Protein AF-X1RCM4-F1 (afdb_monomer_lite)

pLDDT: mean 83.03, std 13.12, range [44.06, 94.0]

Organism: NCBI:txid412755

Radius of gyration: 30.49 Å; chains: 1; bounding box: 63×29×72 Å

Foldseek 3Di:
DVVCCVVVLADPLLVVLLVLQPDPVLSVVVVVVCSVVVDDNVRSNVSSVVNVVVVVCVVCCVVDPPPPPPPPDDDFDWDQDLQPRDTDGPVPDDDDDDDPVVSVVSNVPPVD

Secondary structure (DSSP, 8-state):
-HHHHHTTSS-HHHHHHHHT---HHHHHHHHHHHHHHT--HHHHHHHHHHHHHHHHHHHHHTTT------TTS----EEE-TTT--EEETTTPPP----HHHHHHHHHTTT-

Sequence (112 aa):
LQKALHAGQINVSVAEELWGISEEGDMEYYLDHAIESGCTKDTAQRWKMDWQAAQRRKRHGAEGETQLRSPYEPKPYYIACDICNKPALIEDAASVMICPVCRKVIRERQGE

Structure (mmCIF, N/CA/C/O backbone):
data_AF-X1RCM4-F1
#
_entry.id   AF-X1RCM4-F1
#
loop_
_atom_site.group_PDB
_atom_site.id
_atom_site.type_symbol
_atom_site.label_atom_id
_atom_site.label_alt_id
_atom_site.label_comp_id
_atom_site.label_asym_id
_atom_site.label_entity_id
_atom_site.label_seq_id
_atom_site.pdbx_PDB_ins_code
_atom_site.Cartn_x
_atom_site.Cartn_y
_atom_site.Cartn_z
_atom_site.occupancy
_atom_site.B_iso_or_equiv
_atom_site.auth_seq_id
_atom_site.auth_comp_id
_atom_site.auth_asym_id
_atom_site.auth_atom_id
_atom_site.pdbx_PDB_model_num
ATOM 1 N N . LEU A 1 1 ? 22.379 -7.044 -19.097 1.00 82.00 1 LEU A N 1
ATOM 2 C CA . LEU A 1 1 ? 22.848 -5.647 -19.303 1.00 82.00 1 LEU A CA 1
ATOM 3 C C . LEU A 1 1 ? 24.181 -5.519 -20.063 1.00 82.00 1 LEU A C 1
ATOM 5 O O . LEU A 1 1 ? 24.189 -4.960 -21.152 1.00 82.00 1 LEU A O 1
ATOM 9 N N . GLN A 1 2 ? 25.301 -6.049 -19.545 1.00 85.31 2 GLN A N 1
ATOM 10 C CA . GLN A 1 2 ? 26.641 -5.874 -20.145 1.00 85.31 2 GLN A CA 1
ATOM 11 C C . GLN A 1 2 ? 26.711 -6.290 -21.627 1.00 85.31 2 GLN A C 1
ATOM 13 O O . GLN A 1 2 ? 27.248 -5.558 -22.450 1.00 85.31 2 GLN A O 1
ATOM 18 N N . LYS A 1 3 ? 26.108 -7.429 -21.992 1.00 89.19 3 LYS A N 1
ATOM 19 C CA . LYS A 1 3 ? 26.065 -7.905 -23.387 1.00 89.19 3 LYS A CA 1
ATOM 20 C C . LYS A 1 3 ? 25.422 -6.887 -24.343 1.00 89.19 3 LYS A C 1
ATOM 22 O O . LYS A 1 3 ? 25.983 -6.632 -25.400 1.00 89.19 3 LYS A O 1
ATOM 27 N N . ALA A 1 4 ? 24.305 -6.274 -23.945 1.00 86.69 4 ALA A N 1
ATOM 28 C CA . ALA A 1 4 ? 23.581 -5.288 -24.754 1.00 86.69 4 ALA A CA 1
ATOM 29 C C . ALA A 1 4 ? 24.370 -3.978 -24.926 1.00 86.69 4 ALA A C 1
ATOM 31 O O . ALA A 1 4 ? 24.345 -3.374 -25.996 1.00 86.69 4 ALA A O 1
ATOM 32 N N . LEU A 1 5 ? 25.123 -3.573 -23.895 1.00 88.56 5 LEU A N 1
ATOM 33 C CA . LEU A 1 5 ? 26.028 -2.424 -23.968 1.00 88.56 5 LEU A CA 1
ATOM 34 C C . LEU A 1 5 ? 27.191 -2.687 -24.937 1.00 88.56 5 LEU A C 1
ATOM 36 O O . LEU A 1 5 ? 27.469 -1.868 -25.806 1.00 88.56 5 LEU A O 1
ATOM 40 N N . HIS A 1 6 ? 27.845 -3.849 -24.825 1.00 87.69 6 HIS A N 1
ATOM 41 C CA . HIS A 1 6 ? 28.934 -4.237 -25.730 1.00 87.69 6 HIS A CA 1
ATOM 42 C C . HIS A 1 6 ? 28.462 -4.435 -27.178 1.00 87.69 6 HIS A C 1
ATOM 44 O O . HIS A 1 6 ? 29.223 -4.173 -28.105 1.00 87.69 6 HIS A O 1
ATOM 50 N N . ALA A 1 7 ? 27.215 -4.868 -27.375 1.00 88.88 7 ALA A N 1
ATOM 51 C CA . ALA A 1 7 ? 26.588 -4.984 -28.689 1.00 88.88 7 ALA A CA 1
ATOM 52 C C . ALA A 1 7 ? 26.121 -3.631 -29.268 1.00 88.88 7 ALA A C 1
ATOM 54 O O . ALA A 1 7 ? 25.638 -3.596 -30.396 1.00 88.88 7 ALA A O 1
ATOM 55 N N . GLY A 1 8 ? 26.240 -2.527 -28.517 1.00 86.69 8 GLY A N 1
ATOM 56 C CA . GLY A 1 8 ? 25.824 -1.190 -28.953 1.00 86.69 8 GLY A CA 1
ATOM 57 C C . GLY A 1 8 ? 24.308 -0.990 -29.040 1.00 86.69 8 GLY A C 1
ATOM 58 O O . GLY A 1 8 ? 23.861 -0.001 -29.612 1.00 86.69 8 GLY A O 1
ATOM 59 N N . GLN A 1 9 ? 23.514 -1.908 -28.481 1.00 88.81 9 GLN A N 1
ATOM 60 C CA . GLN A 1 9 ? 22.048 -1.825 -28.484 1.00 88.81 9 GLN A CA 1
ATOM 61 C C . GLN A 1 9 ? 21.531 -0.778 -27.489 1.00 88.81 9 GLN A C 1
ATOM 63 O O . GLN A 1 9 ? 20.456 -0.217 -27.670 1.00 88.81 9 GLN A O 1
ATOM 68 N N . ILE A 1 10 ? 22.317 -0.500 -26.447 1.00 90.31 10 ILE A N 1
ATOM 69 C CA . ILE A 1 10 ? 22.078 0.568 -25.477 1.00 90.31 10 ILE A CA 1
ATOM 70 C C . ILE A 1 10 ? 23.360 1.378 -25.286 1.00 90.31 10 ILE A C 1
ATOM 72 O O . ILE A 1 10 ? 24.465 0.869 -25.477 1.00 90.31 10 ILE A O 1
ATOM 76 N N . ASN A 1 11 ? 23.222 2.638 -24.879 1.00 89.88 11 ASN A N 1
ATOM 77 C CA . ASN A 1 11 ? 24.365 3.476 -24.524 1.00 89.88 11 ASN A CA 1
ATOM 78 C C . ASN A 1 11 ? 24.725 3.338 -23.030 1.00 89.88 11 ASN A C 1
ATOM 80 O O . ASN A 1 11 ? 23.938 2.840 -22.222 1.00 89.88 11 ASN A O 1
ATOM 84 N N . VAL A 1 12 ? 25.924 3.801 -22.661 1.00 91.38 12 VAL A N 1
ATOM 85 C CA . VAL A 1 12 ? 26.439 3.717 -21.280 1.00 91.38 12 VAL A CA 1
ATOM 86 C C . VAL A 1 12 ? 25.517 4.437 -20.294 1.00 91.38 12 VAL A C 1
ATOM 88 O O . VAL A 1 12 ? 25.239 3.909 -19.225 1.00 91.38 12 VAL A O 1
ATOM 91 N N . SER A 1 13 ? 24.977 5.599 -20.665 1.00 91.12 13 SER A N 1
ATOM 92 C CA . SER A 1 13 ? 24.097 6.371 -19.782 1.00 91.12 13 SER A CA 1
ATOM 93 C C . SER A 1 13 ? 22.778 5.659 -19.472 1.00 91.12 13 SER A C 1
ATOM 95 O O . SER A 1 13 ? 22.296 5.730 -18.350 1.00 91.12 13 SER A O 1
ATOM 97 N N . VAL A 1 14 ? 22.193 4.946 -20.436 1.00 90.62 14 VAL A N 1
ATOM 98 C CA . VAL A 1 14 ? 21.000 4.113 -20.225 1.00 90.62 14 VAL A CA 1
ATOM 99 C C . VAL A 1 14 ? 21.346 2.915 -19.343 1.00 90.62 14 VAL A C 1
ATOM 101 O O . VAL A 1 14 ? 20.584 2.582 -18.438 1.00 90.62 14 VAL A O 1
ATOM 104 N N . ALA A 1 15 ? 22.512 2.301 -19.556 1.00 91.50 15 ALA A N 1
ATOM 105 C CA . ALA A 1 15 ? 22.987 1.199 -18.727 1.00 91.50 15 ALA A CA 1
ATOM 106 C C . ALA A 1 15 ? 23.164 1.614 -17.252 1.00 91.50 15 ALA A C 1
ATOM 108 O O . ALA A 1 15 ? 22.747 0.872 -16.367 1.00 91.50 15 ALA A O 1
ATOM 109 N N . GLU A 1 16 ? 23.716 2.800 -16.980 1.00 91.62 16 GLU A N 1
ATOM 110 C CA . GLU A 1 16 ? 23.860 3.344 -15.619 1.00 91.62 16 GLU A CA 1
ATOM 111 C C . GLU A 1 16 ? 22.511 3.557 -14.919 1.00 91.62 16 GLU A C 1
ATOM 113 O O . GLU A 1 16 ? 22.371 3.273 -13.726 1.00 91.62 16 GLU A O 1
ATOM 118 N N . GLU A 1 17 ? 21.498 4.030 -15.648 1.00 93.62 17 GLU A N 1
ATOM 119 C CA . GLU A 1 17 ? 20.165 4.203 -15.071 1.00 93.62 17 GLU A CA 1
ATOM 120 C C . GLU A 1 17 ? 19.499 2.856 -14.778 1.00 93.62 17 GLU A C 1
ATOM 122 O O . GLU A 1 17 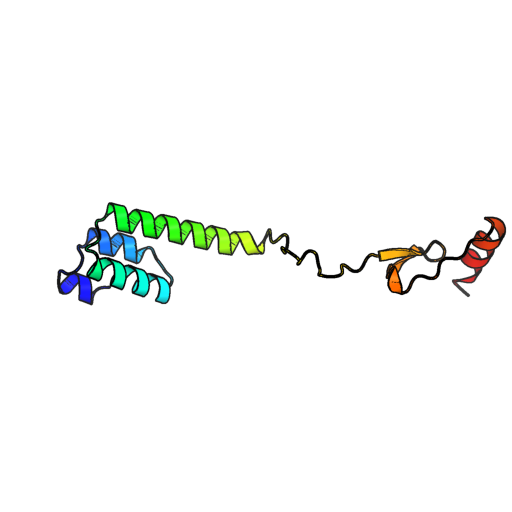? 19.026 2.644 -13.659 1.00 93.62 17 GLU A O 1
ATOM 127 N N . LEU A 1 18 ? 19.532 1.918 -15.730 1.00 91.56 18 LEU A N 1
ATOM 128 C CA . LEU A 1 18 ? 18.967 0.576 -15.557 1.00 91.56 18 LEU A CA 1
ATOM 129 C C . LEU A 1 18 ? 19.685 -0.233 -14.468 1.00 91.56 18 LEU A C 1
ATOM 131 O O . LEU A 1 18 ? 19.041 -1.000 -13.761 1.00 91.56 18 LEU A O 1
ATOM 135 N N . TRP A 1 19 ? 20.987 -0.018 -14.257 1.00 91.00 19 TRP A N 1
ATOM 136 C CA . TRP A 1 19 ? 21.733 -0.628 -13.148 1.00 91.00 19 TRP A CA 1
ATOM 137 C C . TRP A 1 19 ? 21.202 -0.214 -11.766 1.00 91.00 19 TRP A C 1
ATOM 139 O O . TRP A 1 19 ? 21.397 -0.912 -10.774 1.00 91.00 19 TRP A O 1
ATOM 149 N N . GLY A 1 20 ? 20.503 0.922 -11.682 1.00 88.62 20 GLY A N 1
ATOM 150 C CA . GLY A 1 20 ? 19.843 1.369 -10.457 1.00 88.62 20 GLY A CA 1
ATOM 151 C C . GLY A 1 20 ? 18.591 0.571 -10.075 1.00 88.62 20 GLY A C 1
ATOM 152 O O . GLY A 1 20 ? 18.034 0.826 -9.006 1.00 88.62 20 GLY A O 1
ATOM 153 N N . ILE A 1 21 ? 18.142 -0.354 -10.925 1.00 91.75 21 ILE A N 1
ATOM 154 C C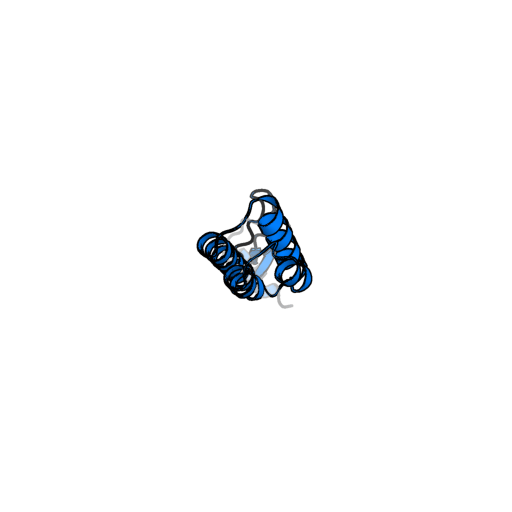A . ILE A 1 21 ? 17.023 -1.267 -10.683 1.00 91.75 21 ILE A CA 1
ATOM 155 C C . ILE A 1 21 ? 17.612 -2.572 -10.144 1.00 91.75 21 ILE A C 1
ATOM 157 O O . ILE A 1 21 ? 18.283 -3.304 -10.860 1.00 91.75 21 ILE A O 1
ATOM 161 N N . SER A 1 22 ? 17.426 -2.832 -8.850 1.00 87.38 22 SER A N 1
ATOM 162 C CA . SER A 1 22 ? 18.132 -3.915 -8.143 1.00 87.38 22 SER A CA 1
ATOM 163 C C . SER A 1 22 ? 17.491 -5.296 -8.308 1.00 87.38 22 SER A C 1
ATOM 165 O O . SER A 1 22 ? 18.131 -6.301 -8.014 1.00 87.38 22 SER A O 1
ATOM 167 N N . GLU A 1 23 ? 16.224 -5.348 -8.717 1.00 88.62 23 GLU A N 1
ATOM 168 C CA . GLU A 1 23 ? 15.461 -6.586 -8.888 1.00 88.62 23 GLU A CA 1
ATOM 169 C C . GLU A 1 23 ? 15.714 -7.145 -10.296 1.00 88.62 23 GLU A C 1
ATOM 171 O O . GLU A 1 23 ? 15.451 -6.468 -11.288 1.00 88.62 23 GLU A O 1
ATOM 176 N N . GLU A 1 24 ? 16.271 -8.359 -10.382 1.00 86.44 24 GLU A N 1
ATOM 177 C CA . GLU A 1 24 ? 16.792 -8.937 -11.634 1.00 86.44 24 GLU A CA 1
ATOM 178 C C . GLU A 1 24 ? 15.707 -9.080 -12.712 1.00 86.44 24 GLU A C 1
ATOM 180 O O . GLU A 1 24 ? 15.920 -8.665 -13.849 1.00 86.44 24 GLU A O 1
ATOM 185 N N . GLY A 1 25 ? 14.511 -9.551 -12.342 1.00 88.50 25 GLY A N 1
ATOM 186 C CA . GLY A 1 25 ? 13.391 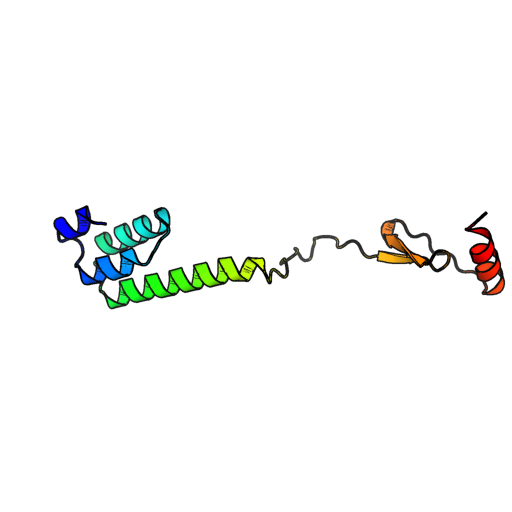-9.689 -13.281 1.00 88.50 25 GLY A CA 1
ATOM 187 C C . GLY A 1 25 ? 12.877 -8.351 -13.824 1.00 88.50 25 GLY A C 1
ATOM 188 O O . GLY A 1 25 ? 12.594 -8.231 -15.015 1.00 88.50 25 GLY A O 1
ATOM 189 N N . ASP A 1 26 ? 12.815 -7.318 -12.980 1.00 90.50 26 ASP A N 1
ATOM 190 C CA . ASP A 1 26 ? 12.435 -5.974 -13.426 1.00 90.50 26 ASP A CA 1
ATOM 191 C C . ASP A 1 26 ? 13.523 -5.377 -14.335 1.00 90.50 26 ASP A C 1
ATOM 193 O O . ASP A 1 26 ? 13.219 -4.740 -15.344 1.00 90.50 26 ASP A O 1
ATOM 197 N N . MET A 1 27 ? 14.802 -5.601 -14.011 1.00 92.12 27 MET A N 1
ATOM 198 C CA . MET A 1 27 ? 15.927 -5.133 -14.824 1.00 92.12 27 MET A CA 1
ATOM 199 C C . MET A 1 27 ? 15.905 -5.744 -16.231 1.00 92.12 27 MET A C 1
ATOM 201 O O . MET A 1 27 ? 16.124 -5.019 -17.204 1.00 92.12 27 MET A O 1
ATOM 205 N N . GLU A 1 28 ? 15.644 -7.047 -16.353 1.00 91.38 28 GLU A N 1
ATOM 206 C CA . GLU A 1 28 ? 15.523 -7.728 -17.648 1.00 91.38 28 GLU A CA 1
ATOM 207 C C . GLU A 1 28 ? 14.353 -7.173 -18.466 1.00 91.38 28 GLU A C 1
ATOM 209 O O . GLU A 1 28 ? 14.542 -6.801 -19.623 1.00 91.38 28 GLU A O 1
ATOM 214 N N . TYR A 1 29 ? 13.188 -6.984 -17.841 1.00 92.44 29 TYR A N 1
ATOM 215 C CA . TYR A 1 29 ? 12.018 -6.394 -18.494 1.00 92.44 29 TYR A CA 1
ATOM 216 C C . TYR A 1 29 ? 12.308 -5.012 -19.101 1.00 92.44 29 TYR A C 1
ATOM 218 O O . TYR A 1 29 ? 11.976 -4.747 -20.262 1.00 92.44 29 TYR A O 1
ATOM 226 N N . TYR A 1 30 ? 12.939 -4.117 -18.332 1.00 92.31 30 TYR A N 1
ATOM 227 C CA . TYR A 1 30 ? 13.275 -2.777 -18.817 1.00 92.31 30 TYR A CA 1
ATOM 228 C C . TYR A 1 30 ? 14.406 -2.787 -19.849 1.00 92.31 30 TYR A C 1
ATOM 230 O O . TYR A 1 30 ? 14.446 -1.907 -20.712 1.00 92.31 30 TYR A O 1
ATOM 238 N N . LEU A 1 31 ? 15.318 -3.760 -19.781 1.00 92.31 31 LEU A N 1
ATOM 239 C CA . LEU A 1 31 ? 16.369 -3.938 -20.776 1.00 92.31 31 LEU A CA 1
ATOM 240 C C . LEU A 1 31 ? 15.790 -4.359 -22.129 1.00 92.31 31 LEU A C 1
ATOM 242 O O . LEU A 1 31 ? 16.157 -3.762 -23.139 1.00 92.31 31 LEU A O 1
ATOM 246 N N . ASP A 1 32 ? 14.873 -5.323 -22.148 1.00 92.25 32 ASP A N 1
ATOM 247 C CA . ASP A 1 32 ? 14.227 -5.781 -23.381 1.00 92.25 32 ASP A CA 1
ATOM 248 C C . ASP A 1 32 ? 13.441 -4.640 -24.034 1.00 92.25 32 ASP A C 1
ATOM 250 O O . ASP A 1 32 ? 13.644 -4.333 -25.210 1.00 92.25 32 ASP A O 1
ATOM 254 N N . HIS A 1 33 ? 12.663 -3.898 -23.240 1.00 90.75 33 HIS A N 1
ATOM 255 C CA . HIS A 1 33 ? 11.968 -2.701 -23.721 1.00 90.75 33 HIS A CA 1
ATOM 256 C C . HIS A 1 33 ? 12.934 -1.643 -24.262 1.00 90.75 33 HIS A C 1
ATOM 258 O O . HIS A 1 33 ? 12.653 -1.008 -25.278 1.00 90.75 33 HIS A O 1
ATOM 264 N N . ALA A 1 34 ? 14.085 -1.445 -23.611 1.00 91.38 34 ALA A N 1
ATOM 265 C CA . ALA A 1 34 ? 15.079 -0.481 -24.068 1.00 91.38 34 ALA A CA 1
ATOM 266 C C . ALA A 1 34 ? 15.706 -0.860 -25.416 1.00 91.38 34 ALA A C 1
ATOM 268 O O . ALA A 1 34 ? 16.000 0.038 -26.212 1.00 91.38 34 ALA A O 1
ATOM 269 N N . ILE A 1 35 ? 15.905 -2.159 -25.659 1.00 91.62 35 ILE A N 1
ATOM 270 C CA . ILE A 1 35 ? 16.442 -2.697 -26.914 1.00 91.62 35 ILE A CA 1
ATOM 271 C C . ILE A 1 35 ? 15.397 -2.594 -28.030 1.00 91.62 35 ILE A C 1
ATOM 273 O O . ILE A 1 35 ? 15.739 -2.186 -29.138 1.00 91.62 35 ILE A O 1
ATOM 277 N N . GLU A 1 36 ? 14.135 -2.926 -27.749 1.00 89.12 36 GLU A N 1
ATOM 278 C CA . GLU A 1 36 ? 13.057 -2.916 -28.744 1.00 89.12 36 GLU A CA 1
ATOM 279 C C . GLU A 1 36 ? 12.667 -1.506 -29.193 1.00 89.12 36 GLU A C 1
ATOM 281 O O . GLU A 1 36 ? 12.531 -1.248 -30.389 1.00 89.12 36 GLU A O 1
ATOM 286 N N . SER A 1 37 ? 12.477 -0.579 -28.249 1.00 84.12 37 SER A N 1
ATOM 287 C CA . SER A 1 37 ? 11.950 0.752 -28.564 1.00 84.12 37 SER A CA 1
ATOM 288 C C . SER A 1 37 ? 13.033 1.786 -28.870 1.00 84.12 37 SER A C 1
ATOM 290 O O . SER A 1 37 ? 12.708 2.878 -29.332 1.00 84.12 37 SER A O 1
ATOM 292 N N . GLY A 1 38 ? 14.299 1.488 -28.564 1.00 81.25 38 GLY A N 1
ATOM 293 C CA . GLY A 1 38 ? 15.377 2.475 -28.561 1.00 81.25 38 GLY A CA 1
ATOM 294 C C . GLY A 1 38 ? 15.169 3.510 -27.454 1.00 81.25 38 GLY A C 1
ATOM 295 O O . GLY A 1 38 ? 14.514 4.535 -27.636 1.00 81.25 38 GLY A O 1
ATOM 296 N N . CYS A 1 39 ? 15.712 3.243 -26.269 1.00 87.00 39 CYS A N 1
ATOM 297 C CA . CYS A 1 39 ? 15.503 4.094 -25.097 1.00 87.00 39 CYS A CA 1
ATOM 298 C C . CYS A 1 39 ? 16.540 5.228 -24.982 1.00 87.00 39 CYS A C 1
ATOM 300 O O . CYS A 1 39 ? 17.738 5.042 -25.208 1.00 87.00 39 CYS A O 1
ATOM 302 N N . THR A 1 40 ? 16.078 6.418 -24.589 1.00 90.56 40 THR A N 1
ATOM 303 C CA . THR A 1 40 ? 16.931 7.563 -24.238 1.00 90.56 40 THR A CA 1
ATOM 304 C C . THR A 1 40 ? 17.240 7.578 -22.741 1.00 90.56 40 THR A C 1
ATOM 306 O O . THR A 1 40 ? 16.500 7.007 -21.938 1.00 90.56 40 THR A O 1
ATOM 309 N N . LYS A 1 41 ? 18.307 8.284 -22.335 1.00 89.50 41 LYS A N 1
ATOM 310 C CA . LYS A 1 41 ? 18.674 8.437 -20.914 1.00 89.50 41 LYS A CA 1
ATOM 311 C C . LYS A 1 41 ? 17.496 8.928 -20.062 1.00 89.50 41 LYS A C 1
ATOM 313 O O . LYS A 1 41 ? 17.225 8.347 -19.018 1.00 89.50 41 LYS A O 1
ATOM 318 N N . ASP A 1 42 ? 16.775 9.945 -20.532 1.00 91.88 42 ASP A N 1
ATOM 319 C CA . ASP A 1 42 ? 15.649 10.542 -19.799 1.00 91.88 42 ASP A CA 1
ATOM 320 C C . ASP A 1 42 ? 14.511 9.538 -19.569 1.00 91.88 42 ASP A C 1
ATOM 322 O O . ASP A 1 42 ? 13.869 9.525 -18.518 1.00 91.88 42 ASP A O 1
ATOM 326 N N . THR A 1 43 ? 14.283 8.653 -20.543 1.00 91.31 43 THR A N 1
ATOM 327 C CA . THR A 1 43 ? 13.249 7.617 -20.460 1.00 91.31 43 THR A CA 1
ATOM 328 C C . THR A 1 43 ? 13.653 6.530 -19.464 1.00 91.31 43 THR A C 1
ATOM 330 O O . THR A 1 43 ? 12.864 6.182 -18.586 1.00 91.31 43 THR A O 1
ATOM 333 N N . ALA A 1 44 ? 14.906 6.068 -19.520 1.00 92.31 44 ALA A N 1
ATOM 334 C CA . ALA A 1 44 ? 15.455 5.110 -18.560 1.00 92.31 44 ALA A CA 1
ATOM 335 C C . ALA A 1 44 ? 15.461 5.669 -17.126 1.00 92.31 44 ALA A C 1
ATOM 337 O O . ALA A 1 44 ? 15.096 4.971 -16.177 1.00 92.31 44 ALA A O 1
ATOM 338 N N . GLN A 1 45 ? 15.802 6.950 -16.964 1.00 93.31 45 GLN A N 1
ATOM 339 C CA . GLN A 1 45 ? 15.745 7.639 -15.677 1.00 93.31 45 GLN A CA 1
ATOM 340 C C . GLN A 1 45 ? 14.313 7.686 -15.132 1.00 93.31 45 GLN A C 1
ATOM 342 O O . GLN A 1 45 ? 14.093 7.413 -13.951 1.00 93.31 45 GLN A O 1
ATOM 347 N N . ARG A 1 46 ? 13.324 7.989 -15.982 1.00 93.19 46 ARG A N 1
ATOM 348 C CA . ARG A 1 46 ? 11.914 7.997 -15.582 1.00 93.19 46 ARG A CA 1
ATOM 349 C C . ARG A 1 46 ? 11.445 6.615 -15.130 1.00 93.19 46 ARG A C 1
ATOM 351 O O . ARG A 1 46 ? 10.857 6.509 -14.058 1.00 93.19 46 ARG A O 1
ATOM 358 N N . TRP A 1 47 ? 11.780 5.560 -15.872 1.00 94.00 47 TRP A N 1
ATOM 359 C CA . TRP A 1 47 ? 11.464 4.182 -15.482 1.00 94.00 47 TRP A CA 1
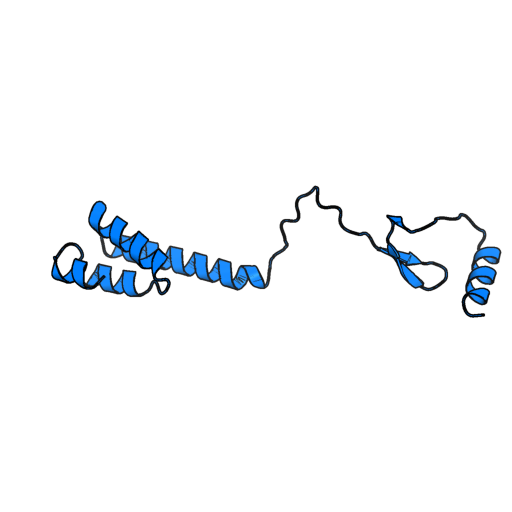ATOM 360 C C . TRP A 1 47 ? 12.076 3.801 -14.136 1.00 94.00 47 TRP A C 1
ATOM 362 O O . TRP A 1 47 ? 11.381 3.272 -13.272 1.00 94.00 47 TRP A O 1
ATOM 372 N N . LYS A 1 48 ? 13.347 4.144 -13.910 1.00 93.44 48 LYS A N 1
ATOM 373 C CA . LYS A 1 48 ? 14.013 3.949 -12.617 1.00 93.44 48 LYS A CA 1
ATOM 374 C C . LYS A 1 48 ? 13.299 4.698 -11.491 1.00 93.44 48 LYS A C 1
ATOM 376 O O . LYS A 1 48 ? 13.096 4.130 -10.421 1.00 93.44 48 LYS A O 1
ATOM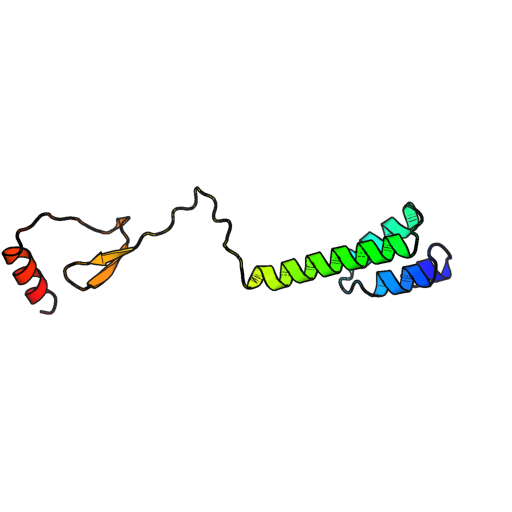 381 N N . MET A 1 49 ? 12.906 5.956 -11.703 1.00 93.31 49 MET A N 1
ATOM 382 C CA . MET A 1 49 ? 12.169 6.736 -10.700 1.00 93.31 49 MET A CA 1
ATOM 383 C C . MET A 1 49 ? 10.805 6.117 -10.379 1.00 93.31 49 MET A C 1
ATOM 385 O O . MET A 1 49 ? 10.436 6.038 -9.203 1.00 93.31 49 MET A O 1
ATOM 389 N N . ASP A 1 50 ? 10.084 5.652 -11.398 1.00 92.19 50 ASP A N 1
ATOM 390 C CA . ASP A 1 50 ? 8.785 4.994 -11.254 1.00 92.19 50 ASP A CA 1
ATOM 391 C C . ASP A 1 50 ? 8.920 3.657 -10.514 1.00 92.19 50 ASP A C 1
ATOM 393 O O . ASP A 1 50 ? 8.162 3.396 -9.572 1.00 92.19 50 ASP A O 1
ATOM 397 N N . TRP A 1 51 ? 9.935 2.859 -10.857 1.00 94.00 51 TRP A N 1
ATOM 398 C CA . TRP A 1 51 ? 10.279 1.624 -10.157 1.00 94.00 51 TRP A CA 1
ATOM 399 C C . TRP A 1 51 ? 10.628 1.895 -8.690 1.00 94.00 51 TRP A C 1
ATOM 401 O O . TRP A 1 51 ? 10.024 1.313 -7.792 1.00 94.00 51 TRP A O 1
ATOM 411 N N . GLN A 1 52 ? 11.510 2.857 -8.404 1.00 92.12 52 GLN A N 1
ATOM 412 C CA . GLN A 1 52 ? 11.850 3.239 -7.029 1.00 92.12 52 GLN A CA 1
ATOM 413 C C . GLN A 1 52 ? 10.623 3.729 -6.249 1.00 92.12 52 GLN A C 1
ATOM 415 O O . GLN A 1 52 ? 10.480 3.433 -5.063 1.00 92.12 52 GLN A O 1
ATOM 420 N N . ALA A 1 53 ? 9.720 4.476 -6.891 1.00 89.38 53 ALA A N 1
ATOM 421 C CA . ALA A 1 53 ? 8.468 4.898 -6.277 1.00 89.38 53 ALA A CA 1
ATOM 422 C C . ALA A 1 53 ? 7.547 3.705 -5.982 1.00 89.38 53 ALA A C 1
ATOM 424 O O . ALA A 1 53 ? 6.927 3.669 -4.918 1.00 89.38 53 ALA A O 1
ATOM 425 N N . ALA A 1 54 ? 7.481 2.717 -6.877 1.00 88.31 54 ALA A N 1
ATOM 426 C CA . ALA A 1 54 ? 6.749 1.476 -6.654 1.00 88.31 54 ALA A CA 1
ATOM 427 C C . ALA A 1 54 ? 7.345 0.665 -5.496 1.00 88.31 54 ALA A C 1
ATOM 429 O O . ALA A 1 54 ? 6.597 0.230 -4.626 1.00 88.31 54 ALA A O 1
ATOM 430 N N . GLN A 1 55 ? 8.671 0.548 -5.412 1.00 89.44 55 GLN A N 1
ATOM 431 C CA . GLN A 1 55 ? 9.349 -0.133 -4.307 1.00 89.44 55 GLN A CA 1
ATOM 432 C C . GLN A 1 55 ? 9.143 0.597 -2.970 1.00 89.44 55 GLN A C 1
ATOM 434 O O . GLN A 1 55 ? 8.864 -0.041 -1.957 1.00 89.44 55 GLN A O 1
ATOM 439 N N . ARG A 1 56 ? 9.170 1.940 -2.954 1.00 85.12 56 ARG A N 1
ATOM 440 C CA . ARG A 1 56 ? 8.794 2.731 -1.765 1.00 85.12 56 ARG A CA 1
ATOM 441 C C . ARG A 1 56 ? 7.351 2.463 -1.341 1.00 85.12 56 ARG A C 1
ATOM 443 O O . ARG A 1 56 ? 7.105 2.288 -0.154 1.00 85.12 56 ARG A O 1
ATOM 450 N N . ARG A 1 57 ? 6.405 2.389 -2.285 1.00 80.62 57 ARG A N 1
ATOM 451 C CA . ARG A 1 57 ? 5.006 2.039 -1.987 1.00 80.62 57 ARG A CA 1
ATOM 452 C C . ARG A 1 57 ? 4.857 0.606 -1.485 1.00 80.62 57 ARG A C 1
ATOM 454 O O . ARG A 1 57 ? 4.128 0.413 -0.528 1.00 80.62 57 ARG A O 1
ATOM 461 N N . LYS A 1 58 ? 5.561 -0.374 -2.062 1.00 80.50 58 LYS A N 1
ATOM 462 C CA . LYS A 1 58 ? 5.590 -1.758 -1.553 1.00 80.50 58 LYS A CA 1
ATOM 463 C C . LYS A 1 58 ? 6.121 -1.799 -0.113 1.00 80.50 58 LYS A C 1
ATOM 465 O O . LYS A 1 58 ? 5.512 -2.418 0.749 1.00 80.50 58 LYS A O 1
ATOM 470 N N . ARG A 1 59 ? 7.215 -1.079 0.166 1.00 72.56 59 ARG A N 1
ATOM 471 C CA . ARG A 1 59 ? 7.847 -1.025 1.495 1.00 72.56 59 ARG A CA 1
ATOM 472 C C . ARG A 1 59 ? 6.992 -0.304 2.542 1.00 72.56 59 ARG A C 1
ATOM 474 O O . ARG A 1 59 ? 6.908 -0.777 3.665 1.00 72.56 59 ARG A O 1
ATOM 481 N N . HIS A 1 60 ? 6.350 0.809 2.183 1.00 59.75 60 HIS A N 1
ATOM 482 C CA . HIS A 1 60 ? 5.447 1.544 3.081 1.00 59.75 60 HIS A CA 1
ATOM 483 C C . HIS A 1 60 ? 4.024 0.965 3.129 1.00 59.75 60 HIS A C 1
ATOM 485 O O . HIS A 1 60 ? 3.298 1.224 4.083 1.00 59.75 60 HIS A O 1
ATOM 491 N N . GLY A 1 61 ? 3.631 0.149 2.148 1.00 48.91 61 GLY A N 1
ATOM 492 C CA . GLY A 1 61 ? 2.378 -0.608 2.159 1.00 48.91 61 GLY A CA 1
ATOM 493 C C . GLY A 1 61 ? 2.321 -1.620 3.303 1.00 48.91 61 GLY A C 1
ATOM 494 O O . GLY A 1 61 ? 1.253 -1.850 3.851 1.00 48.91 61 GLY A O 1
ATOM 495 N N . ALA A 1 62 ? 3.473 -2.119 3.764 1.00 50.91 62 ALA A N 1
ATOM 496 C CA . ALA A 1 62 ? 3.548 -3.011 4.920 1.00 50.91 62 ALA A CA 1
ATOM 497 C C . ALA A 1 62 ? 3.285 -2.320 6.280 1.00 50.91 62 ALA A C 1
ATOM 499 O O . ALA A 1 62 ? 2.976 -3.004 7.250 1.00 50.91 62 ALA A O 1
ATOM 500 N N . GLU A 1 63 ? 3.365 -0.985 6.371 1.00 45.47 63 GLU A N 1
ATOM 501 C CA . GLU A 1 63 ? 3.121 -0.229 7.620 1.00 45.47 63 GLU A CA 1
ATOM 502 C C . GLU A 1 63 ? 1.822 0.596 7.588 1.00 45.47 63 GLU A C 1
ATOM 504 O O . GLU A 1 63 ? 1.503 1.316 8.533 1.00 45.47 63 GLU A O 1
ATOM 509 N N . GLY A 1 64 ? 1.040 0.476 6.516 1.00 45.62 64 GLY A N 1
ATOM 510 C CA . GLY A 1 64 ? -0.167 1.269 6.309 1.00 45.62 64 GLY A CA 1
ATOM 511 C C . GLY A 1 64 ? -1.208 0.586 5.438 1.00 45.62 64 GLY A C 1
ATOM 512 O O . GLY A 1 64 ? -2.036 1.273 4.840 1.00 45.62 64 GLY A O 1
ATOM 513 N N . GLU A 1 65 ? -1.198 -0.745 5.357 1.00 44.06 65 GLU A N 1
ATOM 514 C CA . GLU A 1 65 ? -2.356 -1.492 4.889 1.00 44.06 65 GLU A CA 1
ATOM 515 C C . GLU A 1 65 ? -3.495 -1.261 5.891 1.00 44.06 65 GLU A C 1
ATOM 517 O O . GLU A 1 65 ? -3.789 -2.051 6.787 1.00 44.06 65 GLU A O 1
ATOM 522 N N . THR A 1 66 ? -4.245 -0.183 5.659 1.00 48.88 66 THR A N 1
ATOM 523 C CA . THR A 1 66 ? -5.690 -0.360 5.635 1.00 48.88 66 THR A CA 1
ATOM 524 C C . THR A 1 66 ? -5.898 -1.461 4.611 1.00 48.88 66 THR A C 1
ATOM 526 O O . THR A 1 66 ? -5.949 -1.181 3.415 1.00 48.88 66 THR A O 1
ATOM 529 N N . GLN A 1 67 ? -5.891 -2.720 5.067 1.00 50.97 67 GLN A N 1
ATOM 530 C CA . GLN A 1 67 ? -6.389 -3.830 4.281 1.00 50.97 67 GLN A CA 1
ATOM 531 C C . GLN A 1 67 ? -7.662 -3.283 3.653 1.00 50.97 67 GLN A C 1
ATOM 533 O O . GLN A 1 67 ? -8.589 -2.897 4.379 1.00 50.97 67 GLN A O 1
ATOM 538 N N . LEU A 1 68 ? -7.685 -3.168 2.325 1.00 52.19 68 LEU A N 1
ATOM 539 C CA . LEU A 1 68 ? -8.925 -3.050 1.582 1.00 52.19 68 LEU A CA 1
ATOM 540 C C . LEU A 1 68 ? -9.627 -4.389 1.800 1.00 52.19 68 LEU A C 1
ATOM 542 O O . LEU A 1 68 ? -9.662 -5.246 0.924 1.00 52.19 68 LEU A O 1
ATOM 546 N N . ARG A 1 69 ? -10.111 -4.599 3.030 1.00 49.50 69 ARG A N 1
ATOM 547 C CA . ARG A 1 69 ? -11.037 -5.657 3.361 1.00 49.50 69 ARG A CA 1
ATOM 548 C C . ARG A 1 69 ? -12.179 -5.420 2.410 1.00 49.50 69 ARG A C 1
ATOM 550 O O . ARG A 1 69 ? -12.691 -4.297 2.325 1.00 49.50 69 ARG A O 1
ATOM 557 N N . SER A 1 70 ? -12.509 -6.453 1.649 1.00 56.31 70 SER A N 1
ATOM 558 C CA . SER A 1 70 ? -13.708 -6.436 0.834 1.00 56.31 70 SER A CA 1
ATOM 559 C C . SER A 1 70 ? -14.843 -5.859 1.689 1.00 56.31 70 SER A C 1
ATOM 561 O O . SER A 1 70 ? -14.960 -6.250 2.854 1.00 56.31 70 SER A O 1
ATOM 563 N N . PRO A 1 71 ? -15.691 -4.956 1.171 1.00 62.53 71 PRO A N 1
ATOM 564 C CA . PRO A 1 71 ? -16.892 -4.520 1.886 1.00 62.53 71 PRO A CA 1
ATOM 565 C C . PRO A 1 71 ? -17.764 -5.695 2.366 1.00 62.53 71 PRO A C 1
ATOM 567 O O . PRO A 1 71 ? -18.606 -5.518 3.239 1.00 62.53 71 PRO A O 1
ATOM 570 N N . TYR A 1 72 ? -17.547 -6.883 1.793 1.00 62.66 72 TYR A N 1
ATOM 571 C CA . TYR A 1 72 ? -18.214 -8.138 2.112 1.00 62.66 72 TYR A CA 1
ATOM 572 C C . TYR A 1 72 ? -17.478 -9.030 3.118 1.00 62.66 72 TYR A C 1
ATOM 574 O O . TYR A 1 72 ? -17.984 -10.104 3.423 1.00 62.66 72 TYR A O 1
ATOM 582 N N . GLU A 1 73 ? -16.301 -8.654 3.620 1.00 70.94 73 GLU A N 1
ATOM 583 C CA . GLU A 1 73 ? -15.620 -9.447 4.645 1.00 70.94 73 GLU A CA 1
ATOM 584 C C . GLU A 1 73 ? -16.265 -9.161 6.014 1.00 70.94 73 GLU A C 1
ATOM 586 O O . GLU A 1 73 ? -16.154 -8.032 6.511 1.00 70.94 73 GLU A O 1
ATOM 591 N N . PRO A 1 74 ? -16.970 -10.134 6.628 1.00 66.19 74 PRO A N 1
ATOM 592 C CA . PRO A 1 74 ? -17.626 -9.916 7.908 1.00 66.19 74 PRO A CA 1
ATOM 593 C C . PRO A 1 74 ? -16.561 -9.625 8.968 1.00 66.19 74 PRO A C 1
ATOM 595 O O . PRO A 1 74 ? -15.710 -10.457 9.282 1.00 66.19 74 PRO A O 1
ATOM 598 N N . LYS A 1 75 ? -16.576 -8.402 9.504 1.00 73.19 75 LYS A N 1
ATOM 599 C CA . LYS A 1 75 ? -15.723 -8.032 10.635 1.00 73.19 75 LYS A CA 1
ATOM 600 C C . LYS A 1 75 ? -16.354 -8.587 11.913 1.00 73.19 75 LYS A C 1
ATOM 602 O O . LYS A 1 75 ? -17.509 -8.252 12.171 1.00 73.19 75 LYS A O 1
ATOM 607 N N . PRO A 1 76 ? -15.622 -9.355 12.741 1.00 80.19 76 PRO A N 1
ATOM 608 C CA . PRO A 1 76 ? -16.125 -9.731 14.053 1.00 80.19 76 PRO A CA 1
ATOM 609 C C . PRO A 1 76 ? -16.296 -8.460 14.891 1.00 80.19 76 PRO A C 1
ATOM 611 O O . PRO A 1 76 ? -15.325 -7.758 15.190 1.00 80.19 76 PRO A O 1
ATOM 614 N N . TYR A 1 77 ? -17.542 -8.134 15.227 1.00 85.06 77 TYR A N 1
ATOM 615 C CA . TYR A 1 77 ? -17.861 -7.055 16.155 1.00 85.06 77 TYR A CA 1
ATOM 616 C C . TYR A 1 77 ? -17.888 -7.624 17.566 1.00 85.06 77 TYR A C 1
ATOM 618 O O . TYR A 1 77 ? -18.566 -8.615 17.833 1.00 85.06 77 TYR A O 1
ATOM 626 N N . TYR A 1 78 ? -17.151 -6.986 18.468 1.00 89.75 78 TYR A N 1
ATOM 627 C CA . TYR A 1 78 ? -17.118 -7.360 19.874 1.00 89.75 78 TYR A CA 1
ATOM 628 C C . TYR A 1 78 ? -17.934 -6.368 20.691 1.00 89.75 78 TYR A C 1
ATOM 630 O O . TYR A 1 78 ? -17.866 -5.158 20.462 1.00 89.75 78 TYR A O 1
ATOM 638 N N . ILE A 1 79 ? -18.660 -6.882 21.676 1.00 89.62 79 ILE A N 1
ATOM 639 C CA . ILE A 1 79 ? -19.328 -6.085 22.701 1.00 89.62 79 ILE A CA 1
ATOM 640 C C . ILE A 1 79 ? -18.780 -6.462 24.078 1.00 89.62 79 ILE A C 1
ATOM 642 O O . ILE A 1 79 ? -18.332 -7.590 24.297 1.00 89.62 79 ILE A O 1
ATOM 646 N N . ALA A 1 80 ? -18.797 -5.518 25.015 1.00 88.50 80 ALA A N 1
ATOM 647 C CA . ALA A 1 80 ? -18.475 -5.814 26.405 1.00 88.50 80 ALA A CA 1
ATOM 648 C C . ALA A 1 80 ? -19.692 -6.453 27.080 1.00 88.50 80 ALA A C 1
ATOM 650 O O . ALA A 1 80 ? -20.797 -5.921 27.008 1.00 88.50 80 ALA A O 1
ATOM 651 N N . CYS A 1 81 ? -19.497 -7.586 27.751 1.00 86.06 81 CYS A N 1
ATOM 652 C CA . CYS A 1 81 ? -20.552 -8.182 28.561 1.00 86.06 81 CYS A CA 1
ATOM 653 C C . CYS A 1 81 ? -20.854 -7.299 29.784 1.00 86.06 81 CYS A C 1
ATOM 655 O O . CYS A 1 81 ? -19.973 -7.094 30.615 1.00 86.06 81 CYS A O 1
ATOM 657 N N . ASP A 1 82 ? -22.106 -6.864 29.960 1.00 84.06 82 ASP A N 1
ATOM 658 C CA . ASP A 1 82 ? -22.549 -6.041 31.106 1.00 84.06 82 ASP A CA 1
ATOM 659 C C . ASP A 1 82 ? -22.383 -6.722 32.480 1.00 84.06 82 ASP A C 1
ATOM 661 O O . ASP A 1 82 ? -22.541 -6.093 33.533 1.00 84.06 82 ASP A O 1
ATOM 665 N N . ILE A 1 83 ? -22.115 -8.029 32.476 1.00 86.31 83 ILE A N 1
ATOM 666 C CA . ILE A 1 83 ? -21.985 -8.855 33.672 1.00 86.31 83 ILE A CA 1
ATOM 667 C C . ILE A 1 83 ? -20.509 -9.018 34.052 1.00 86.31 83 ILE A C 1
ATOM 669 O O . ILE A 1 83 ? -20.125 -8.673 35.166 1.00 86.31 83 ILE A O 1
ATOM 673 N N . CYS A 1 84 ? -19.668 -9.524 33.145 1.00 85.94 84 CYS A N 1
ATOM 674 C CA . CYS A 1 84 ? -18.269 -9.853 33.446 1.00 85.94 84 CYS A CA 1
ATOM 675 C C . CYS A 1 84 ? -17.242 -8.898 32.814 1.00 85.94 84 CYS A C 1
ATOM 677 O O . CYS A 1 84 ? -16.045 -9.082 33.021 1.00 85.94 84 CYS A O 1
ATOM 679 N N . ASN A 1 85 ? -17.685 -7.901 32.037 1.00 85.06 85 ASN A N 1
ATOM 680 C CA . ASN A 1 85 ? -16.858 -6.955 31.275 1.00 85.06 85 ASN A CA 1
ATOM 681 C C . ASN A 1 85 ? -15.852 -7.603 30.305 1.00 85.06 85 ASN A C 1
ATOM 683 O O . ASN A 1 85 ? -14.945 -6.933 29.812 1.00 85.06 85 ASN A O 1
ATOM 687 N N . LYS A 1 86 ? -15.998 -8.899 30.008 1.00 87.00 86 LYS A N 1
ATOM 688 C CA . LYS A 1 86 ? -15.177 -9.583 29.007 1.00 87.00 86 LYS A CA 1
ATOM 689 C C . LYS A 1 86 ? -15.717 -9.297 27.601 1.00 87.00 86 LYS A C 1
ATOM 691 O O . LYS A 1 86 ? -16.932 -9.138 27.446 1.00 87.00 86 LYS A O 1
ATOM 696 N N . PRO A 1 87 ? -14.840 -9.237 26.587 1.00 88.06 87 PRO A N 1
ATOM 697 C CA . PRO A 1 87 ? -15.266 -9.113 25.201 1.00 88.06 87 PRO A CA 1
ATOM 698 C C . PRO A 1 87 ? -15.987 -10.392 24.761 1.00 88.06 87 PRO A C 1
ATOM 700 O O . PRO A 1 87 ? -15.469 -11.492 24.950 1.00 88.06 87 PRO A O 1
ATOM 703 N N . ALA A 1 88 ? -17.164 -10.239 24.165 1.00 86.81 88 ALA A N 1
ATOM 704 C CA . ALA A 1 88 ? -17.914 -11.307 23.513 1.00 86.81 88 ALA A CA 1
ATOM 705 C C . ALA A 1 88 ? -18.162 -10.932 22.050 1.00 86.81 88 ALA A C 1
ATOM 707 O O . ALA A 1 88 ? -18.356 -9.755 21.737 1.00 86.81 88 ALA A O 1
ATOM 708 N N . LEU A 1 89 ? -18.144 -11.922 21.157 1.00 90.69 89 LEU A N 1
ATOM 709 C CA . LEU A 1 89 ? -18.573 -11.732 19.774 1.00 90.69 89 LEU A CA 1
ATOM 710 C C . LEU A 1 89 ? -20.064 -11.392 19.763 1.00 90.69 89 LEU A C 1
ATOM 712 O O . LEU A 1 89 ? -20.841 -12.012 20.483 1.00 90.69 89 LEU A O 1
ATOM 716 N N . ILE A 1 90 ? -20.467 -10.417 18.947 1.00 86.50 90 ILE A N 1
ATOM 717 C CA . ILE A 1 90 ? -21.876 -10.014 18.834 1.00 86.50 90 ILE A CA 1
ATOM 718 C C . ILE A 1 90 ? -22.767 -11.175 18.371 1.00 86.50 90 ILE A C 1
ATOM 720 O O . ILE A 1 90 ? -23.927 -11.244 18.756 1.00 86.50 90 ILE A O 1
ATOM 724 N N . GLU A 1 91 ? -22.206 -12.095 17.583 1.00 85.56 91 GLU A N 1
ATOM 725 C CA . GLU A 1 91 ? -22.878 -13.295 17.075 1.00 85.56 91 GLU A CA 1
ATOM 726 C C . GLU A 1 91 ? -23.175 -14.306 18.194 1.00 85.56 91 GL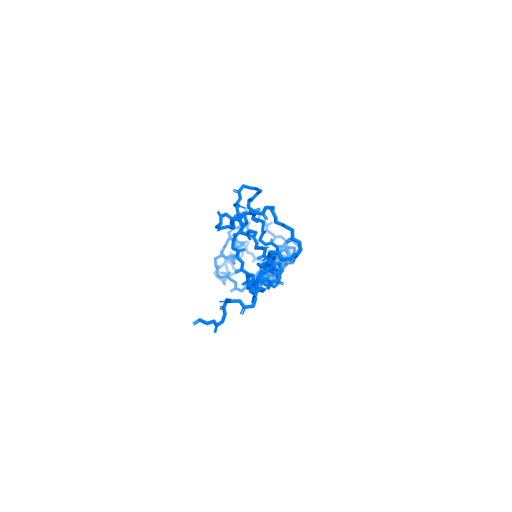U A C 1
ATOM 728 O O . GLU A 1 91 ? -24.211 -14.964 18.169 1.00 85.56 91 GLU A O 1
ATOM 733 N N . ASP A 1 92 ? -22.309 -14.362 19.210 1.00 86.56 92 ASP A N 1
ATOM 734 C CA . ASP A 1 92 ? -22.439 -15.253 20.370 1.00 86.56 92 ASP A CA 1
ATOM 735 C C . ASP A 1 92 ? -23.142 -14.573 21.560 1.00 86.56 92 ASP A C 1
ATOM 737 O O . ASP A 1 92 ? -23.386 -15.192 22.601 1.00 86.56 92 ASP A O 1
ATOM 741 N N . ALA A 1 93 ? -23.445 -13.277 21.452 1.00 84.69 93 ALA A N 1
ATOM 742 C CA . ALA A 1 93 ? -24.006 -12.497 22.541 1.00 84.69 93 ALA A CA 1
ATOM 743 C C . ALA A 1 93 ? -25.524 -12.693 22.662 1.00 84.69 93 ALA A C 1
ATOM 745 O O . ALA A 1 93 ? -26.297 -12.329 21.779 1.00 84.69 93 ALA A O 1
ATOM 746 N N . ALA A 1 94 ? -25.976 -13.179 23.818 1.00 81.31 94 ALA A N 1
ATOM 747 C CA . ALA A 1 94 ? -27.392 -13.193 24.166 1.00 81.31 94 ALA A CA 1
ATOM 748 C C . ALA A 1 94 ? -27.799 -11.871 24.844 1.00 81.31 94 ALA A C 1
ATOM 750 O O . ALA A 1 94 ? -27.266 -11.514 25.896 1.00 81.31 94 ALA A O 1
ATOM 751 N N . SER A 1 95 ? -28.772 -11.152 24.275 1.00 81.88 95 SER A N 1
ATOM 752 C CA . SER A 1 95 ? -29.344 -9.946 24.889 1.00 81.88 95 SER A CA 1
ATOM 753 C C . SER A 1 95 ? -30.554 -10.288 25.759 1.00 81.88 95 SER A C 1
ATOM 755 O O . SER A 1 95 ? -31.477 -10.956 25.291 1.00 81.88 95 SER A O 1
ATOM 757 N N . VAL A 1 96 ? -30.604 -9.775 26.991 1.00 84.38 96 VAL A N 1
ATOM 758 C CA . VAL A 1 96 ? -31.772 -9.915 27.874 1.00 84.38 96 VAL A CA 1
ATOM 759 C C . VAL A 1 96 ? -32.133 -8.559 28.474 1.00 84.38 96 VAL A C 1
ATOM 761 O O . VAL A 1 96 ? -31.281 -7.861 29.018 1.00 84.38 96 VAL A O 1
ATOM 764 N N . MET A 1 97 ? -33.413 -8.198 28.410 1.00 85.62 97 MET A N 1
ATOM 765 C CA . MET A 1 97 ? -33.948 -7.007 29.067 1.00 85.62 97 MET A CA 1
ATOM 766 C C . MET A 1 97 ? -34.304 -7.342 30.515 1.00 85.62 97 MET A C 1
ATOM 768 O O . MET A 1 97 ? -35.234 -8.105 30.768 1.00 85.62 97 MET A O 1
ATOM 772 N N . ILE A 1 98 ? -33.579 -6.772 31.474 1.00 90.19 98 ILE A N 1
ATOM 773 C CA . ILE A 1 98 ? -33.810 -6.993 32.908 1.00 90.19 98 ILE A CA 1
ATOM 774 C C . ILE A 1 98 ? -33.753 -5.677 33.679 1.00 90.19 98 ILE A C 1
ATOM 776 O O . ILE A 1 98 ? -33.106 -4.716 33.262 1.00 90.19 98 ILE A O 1
ATOM 780 N N . CYS A 1 99 ? -34.415 -5.629 34.836 1.00 93.38 99 CYS A N 1
ATOM 781 C CA . CYS A 1 99 ? -34.337 -4.461 35.703 1.00 93.38 99 CYS A CA 1
ATOM 782 C C . CYS A 1 99 ? -32.937 -4.334 36.349 1.00 93.38 99 CYS A C 1
ATOM 784 O O . CYS A 1 99 ? -32.213 -5.330 36.486 1.00 93.38 99 CYS A O 1
ATOM 786 N N . PRO A 1 100 ? -32.548 -3.132 36.817 1.00 89.06 100 PRO A N 1
ATOM 787 C CA . PRO A 1 100 ? -31.243 -2.915 37.446 1.00 89.06 100 PRO A CA 1
ATOM 788 C C . PRO A 1 100 ? -30.980 -3.799 38.677 1.00 89.06 100 PRO A C 1
ATOM 790 O O . PRO A 1 100 ? -29.831 -4.149 38.944 1.00 89.06 100 PRO A O 1
ATOM 793 N N . VAL A 1 101 ? -32.035 -4.185 39.407 1.00 93.25 101 VAL A N 1
ATOM 794 C CA . VAL A 1 101 ? -31.944 -5.065 40.585 1.00 93.25 101 VAL A CA 1
ATOM 795 C C . VAL A 1 101 ? -31.505 -6.470 40.171 1.00 93.25 101 VAL A C 1
ATOM 797 O O . VAL A 1 101 ? -30.517 -6.980 40.695 1.00 93.25 101 VAL A O 1
ATOM 800 N N . CYS A 1 102 ? -32.172 -7.064 39.177 1.00 89.38 102 CYS A N 1
ATOM 801 C CA . CYS A 1 102 ? -31.800 -8.368 38.626 1.00 89.38 102 CYS A CA 1
ATOM 802 C C . CYS A 1 102 ? -30.384 -8.352 38.040 1.00 89.38 102 CYS A C 1
ATOM 804 O O . CYS A 1 102 ? -29.608 -9.274 38.286 1.00 89.38 102 CYS A O 1
ATOM 806 N N . ARG A 1 103 ? -30.011 -7.275 37.331 1.00 89.31 103 ARG A N 1
ATOM 807 C CA . ARG A 1 103 ? -28.661 -7.122 36.766 1.00 89.31 103 ARG A CA 1
ATOM 808 C C . ARG A 1 103 ? -27.578 -7.172 37.843 1.00 89.31 103 ARG A C 1
ATOM 810 O O . ARG A 1 103 ? -26.543 -7.799 37.641 1.00 89.31 103 ARG A O 1
ATOM 817 N N . LYS A 1 104 ? -27.814 -6.528 38.991 1.00 88.38 104 LYS A N 1
ATOM 818 C CA . LYS A 1 104 ? -26.863 -6.495 40.110 1.00 88.38 104 LYS A CA 1
ATOM 819 C C . LYS A 1 104 ? -26.635 -7.887 40.711 1.00 88.38 104 LYS A C 1
ATOM 821 O O . LYS A 1 104 ? -25.486 -8.279 40.869 1.00 88.38 104 LYS A O 1
ATOM 826 N N . VAL A 1 105 ? -27.709 -8.641 40.960 1.00 90.88 105 VAL A N 1
ATOM 827 C CA . VAL A 1 105 ? -27.636 -10.001 41.531 1.00 90.88 105 VAL A CA 1
ATOM 828 C C . VAL A 1 105 ? -26.860 -10.954 40.619 1.00 90.88 105 VAL A C 1
ATOM 830 O O . VAL A 1 105 ? -26.023 -11.718 41.088 1.00 90.88 105 VAL A O 1
ATOM 833 N N . ILE A 1 106 ? -27.102 -10.895 39.306 1.00 88.75 106 ILE A N 1
ATOM 834 C CA . ILE A 1 106 ? -26.394 -11.741 38.332 1.00 88.75 106 ILE A CA 1
ATOM 835 C C . ILE A 1 106 ? -24.898 -11.405 38.310 1.00 88.75 106 ILE A C 1
ATOM 837 O O . ILE A 1 106 ? -24.065 -12.306 38.267 1.00 88.75 106 ILE A O 1
ATOM 841 N N . ARG A 1 107 ? -24.556 -10.114 38.386 1.00 84.88 107 ARG A N 1
ATOM 842 C CA . ARG A 1 107 ? -23.165 -9.651 38.437 1.00 84.88 107 ARG A CA 1
ATOM 843 C C . ARG A 1 107 ? -22.419 -10.160 39.669 1.00 84.88 107 ARG A C 1
ATOM 845 O O . ARG A 1 107 ? -21.249 -10.501 39.563 1.00 84.88 107 ARG A O 1
ATOM 852 N N . GLU A 1 108 ? -23.084 -10.211 40.818 1.00 87.06 108 GLU A N 1
ATOM 853 C CA . GLU A 1 108 ? -22.490 -10.674 42.079 1.00 87.06 108 GLU A CA 1
ATOM 854 C C . GLU A 1 108 ? -22.218 -12.188 42.088 1.00 87.06 108 GLU A C 1
ATOM 856 O O . GLU A 1 108 ? -21.263 -12.621 42.721 1.00 87.06 108 GLU A O 1
ATOM 861 N N . ARG A 1 109 ? -22.996 -12.985 41.341 1.00 82.31 109 ARG A N 1
ATOM 862 C CA . ARG A 1 109 ? -22.892 -14.457 41.313 1.00 82.31 109 ARG A CA 1
ATOM 863 C C . ARG A 1 109 ? -21.945 -15.043 40.261 1.00 82.31 109 ARG A C 1
ATOM 865 O O . ARG A 1 109 ? -21.771 -16.249 40.222 1.00 82.31 109 ARG A O 1
ATOM 872 N N . GLN A 1 110 ? -21.338 -14.239 39.387 1.00 71.62 110 GLN A N 1
ATOM 873 C CA . GLN A 1 110 ? -20.471 -14.762 38.312 1.00 71.62 110 GLN A CA 1
ATOM 874 C C . GLN A 1 110 ? -19.068 -15.207 38.754 1.00 71.62 110 GLN A C 1
ATOM 876 O O . GLN A 1 110 ? -18.292 -15.661 37.916 1.00 71.62 110 GLN A O 1
ATOM 881 N N . GLY A 1 111 ? -18.737 -15.055 40.038 1.00 60.72 111 GLY A N 1
ATOM 882 C CA . GLY A 1 111 ? -17.454 -15.457 40.622 1.00 60.72 111 GLY A CA 1
ATOM 883 C C . GLY A 1 111 ? -17.538 -16.559 41.684 1.00 60.72 111 GLY A C 1
ATOM 884 O O . GLY A 1 111 ? -16.522 -16.805 42.329 1.00 60.72 111 GLY A O 1
ATOM 885 N N . GLU A 1 112 ? -18.709 -17.175 41.882 1.00 49.62 112 GLU A N 1
ATOM 886 C CA . GLU A 1 112 ? -18.894 -18.413 42.668 1.00 49.62 112 GLU A CA 1
ATOM 887 C C . GLU A 1 112 ? -18.871 -19.636 41.743 1.00 49.62 112 GLU A C 1
ATOM 889 O O . GLU A 1 112 ? -18.276 -20.660 42.148 1.00 49.62 112 GLU A O 1
#